Protein AF-A0A7J9K1U3-F1 (afdb_monomer)

Foldseek 3Di:
DDPDPDDLVVVLVVQLVVVVVVVDDSVVSNVVSVVVSVVVLVVLQVVQVVQCVVCVVVVHDRDDRPDDDPVCVVCVVVVVCPVVCVVPPVNVVVVVVVVVVVVVVVVVDDPPPDD

Organism: NCBI:txid34283

Sequence (115 aa):
ISAYDPPSARLFGLRVLELKELGVTEEEAVAVADMEYRKEKKEKKKAYARLKQIARLQGKKPPPNPYPSAIKERQAPERKFVRERFSSPEIWKIVEKIKEERRAERFNGTVSGGF

pLDDT: mean 83.9, std 14.55, range [36.84, 96.31]

Structure (mmCIF, N/CA/C/O backbone):
data_AF-A0A7J9K1U3-F1
#
_entry.id   AF-A0A7J9K1U3-F1
#
loop_
_atom_site.group_PDB
_atom_site.id
_atom_site.type_symbol
_atom_site.label_atom_id
_atom_site.label_alt_id
_atom_site.label_comp_id
_atom_site.label_asym_id
_atom_site.label_entity_id
_atom_site.label_seq_id
_atom_site.pdbx_PDB_ins_code
_atom_site.Cartn_x
_atom_site.Cartn_y
_atom_site.Cartn_z
_atom_site.occupancy
_atom_site.B_iso_or_equiv
_atom_site.auth_seq_id
_atom_site.auth_comp_id
_atom_site.auth_asym_id
_atom_site.auth_atom_id
_atom_site.pdbx_PDB_model_num
ATOM 1 N N . ILE A 1 1 ? -3.777 -22.466 -8.181 1.00 39.53 1 ILE A N 1
ATOM 2 C CA . ILE A 1 1 ? -3.639 -20.988 -8.191 1.00 39.53 1 ILE A CA 1
ATOM 3 C C . ILE A 1 1 ? -2.570 -20.649 -7.162 1.00 39.53 1 ILE A C 1
ATOM 5 O O . ILE A 1 1 ? -2.737 -21.025 -6.010 1.00 39.53 1 ILE A O 1
ATOM 9 N N . SER A 1 2 ? -1.429 -20.117 -7.612 1.00 40.28 2 SER A N 1
ATOM 10 C CA . SER A 1 2 ? -0.214 -19.930 -6.803 1.00 40.28 2 SER A CA 1
ATOM 11 C C . SER A 1 2 ? -0.489 -19.073 -5.562 1.00 40.28 2 SER A C 1
ATOM 13 O O . SER A 1 2 ? -1.081 -18.004 -5.670 1.00 40.28 2 SER A O 1
ATOM 15 N N . ALA A 1 3 ? -0.070 -19.554 -4.389 1.00 48.44 3 ALA A N 1
ATOM 16 C CA . ALA A 1 3 ? -0.308 -18.944 -3.077 1.00 48.44 3 ALA A CA 1
ATOM 17 C C . ALA A 1 3 ? 0.599 -17.733 -2.773 1.00 48.44 3 ALA A C 1
ATOM 19 O O . ALA A 1 3 ? 0.616 -17.240 -1.646 1.00 48.44 3 ALA A O 1
ATOM 20 N N . TYR A 1 4 ? 1.366 -17.265 -3.758 1.00 57.59 4 TYR A N 1
ATOM 21 C CA . TYR A 1 4 ? 2.330 -16.187 -3.599 1.00 57.59 4 TYR A CA 1
ATOM 22 C C . TYR A 1 4 ? 1.993 -15.047 -4.561 1.00 57.59 4 TYR A C 1
ATOM 24 O O . TYR A 1 4 ? 2.346 -15.105 -5.737 1.00 57.59 4 TYR A O 1
ATOM 32 N N . ASP A 1 5 ? 1.291 -14.027 -4.060 1.00 65.50 5 ASP A N 1
ATOM 33 C CA . ASP A 1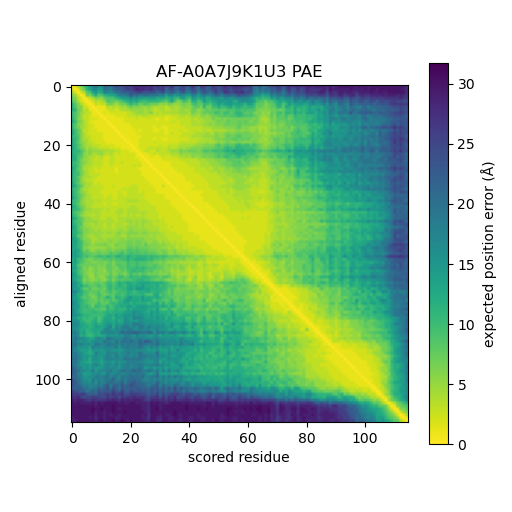 5 ? 1.150 -12.742 -4.750 1.00 65.50 5 ASP A CA 1
ATOM 34 C C . ASP A 1 5 ? 2.429 -11.933 -4.465 1.00 65.50 5 ASP A C 1
ATOM 36 O O . ASP A 1 5 ? 2.652 -11.528 -3.315 1.00 65.50 5 ASP A O 1
ATOM 40 N N . PRO A 1 6 ? 3.351 -11.797 -5.436 1.00 69.69 6 PRO A N 1
ATOM 41 C CA . PRO A 1 6 ? 4.635 -11.163 -5.190 1.00 69.69 6 PRO A CA 1
ATOM 42 C C . PRO A 1 6 ? 4.452 -9.702 -4.752 1.00 69.69 6 PRO A C 1
ATOM 44 O O . PRO A 1 6 ? 3.595 -8.994 -5.285 1.00 69.69 6 PRO A O 1
ATOM 47 N N . PRO A 1 7 ? 5.283 -9.201 -3.814 1.00 73.94 7 PRO A N 1
ATOM 48 C CA . PRO A 1 7 ? 5.238 -7.801 -3.414 1.00 73.94 7 PRO A CA 1
ATOM 49 C C . PRO A 1 7 ? 5.343 -6.897 -4.641 1.00 73.94 7 PRO A C 1
ATOM 51 O O . PRO A 1 7 ? 6.128 -7.172 -5.546 1.00 73.94 7 PRO A O 1
ATOM 54 N N . SER A 1 8 ? 4.614 -5.784 -4.662 1.00 77.38 8 SER A N 1
ATOM 55 C CA . SER A 1 8 ? 4.553 -4.916 -5.847 1.00 77.38 8 SER A CA 1
ATOM 56 C C . SER A 1 8 ? 5.919 -4.415 -6.325 1.00 77.38 8 SER A C 1
ATOM 58 O O . SER A 1 8 ? 6.119 -4.240 -7.520 1.00 77.38 8 SER A O 1
ATOM 60 N N . ALA A 1 9 ? 6.878 -4.243 -5.408 1.00 78.69 9 ALA A N 1
ATOM 61 C CA . ALA A 1 9 ? 8.258 -3.897 -5.744 1.00 78.69 9 ALA A CA 1
ATOM 62 C C . ALA A 1 9 ? 8.959 -4.978 -6.590 1.00 78.69 9 ALA A C 1
ATOM 64 O O . ALA A 1 9 ? 9.770 -4.653 -7.450 1.00 78.69 9 ALA A O 1
ATOM 65 N N . ARG A 1 10 ? 8.627 -6.260 -6.382 1.00 82.69 10 ARG A N 1
ATOM 66 C CA . ARG A 1 10 ? 9.168 -7.373 -7.170 1.00 82.69 10 ARG A CA 1
ATOM 67 C C . ARG A 1 10 ? 8.609 -7.375 -8.588 1.00 82.69 10 ARG A C 1
ATOM 69 O O . ARG A 1 10 ? 9.384 -7.526 -9.519 1.00 82.69 10 ARG A O 1
ATOM 76 N N . LEU A 1 11 ? 7.298 -7.183 -8.748 1.00 84.69 11 LEU A N 1
ATOM 77 C CA . LEU A 1 11 ? 6.673 -7.076 -10.074 1.00 84.69 11 LEU A CA 1
ATOM 78 C C . LEU A 1 11 ? 7.242 -5.897 -10.864 1.00 84.69 11 LEU A C 1
ATOM 80 O O . LEU A 1 11 ? 7.569 -6.045 -12.033 1.00 84.69 11 LEU A O 1
ATOM 84 N N . PHE A 1 12 ? 7.428 -4.757 -10.196 1.00 88.19 12 PHE A N 1
ATOM 85 C CA . PHE A 1 12 ? 8.080 -3.593 -10.786 1.00 88.19 12 PHE A CA 1
ATOM 86 C C . PHE A 1 12 ? 9.508 -3.910 -11.254 1.00 88.19 12 PHE A C 1
ATOM 88 O O . PHE A 1 12 ? 9.847 -3.643 -12.400 1.00 88.19 12 PHE A O 1
ATOM 95 N N . GLY A 1 13 ? 10.334 -4.518 -10.395 1.00 90.31 13 GLY A N 1
ATOM 96 C CA . GLY A 1 13 ? 11.709 -4.874 -10.751 1.00 90.31 13 GLY A CA 1
ATOM 97 C C . GLY A 1 13 ? 11.791 -5.875 -11.906 1.00 90.31 13 GLY A C 1
ATOM 98 O O . GLY A 1 13 ? 12.585 -5.677 -12.819 1.00 90.31 13 GLY A O 1
ATOM 99 N N . LEU A 1 14 ? 10.932 -6.902 -11.907 1.00 92.19 14 LEU A N 1
ATOM 100 C CA . LEU A 1 14 ? 10.825 -7.851 -13.020 1.00 92.19 14 LEU A CA 1
ATOM 101 C C . LEU A 1 14 ? 10.469 -7.133 -14.321 1.00 92.19 14 LEU A C 1
ATOM 103 O O . LEU A 1 14 ? 11.111 -7.365 -15.337 1.00 92.19 14 LEU A O 1
ATOM 107 N N . ARG A 1 15 ? 9.521 -6.195 -14.269 1.00 93.12 15 ARG A N 1
ATOM 108 C CA . ARG A 1 15 ? 9.109 -5.437 -15.447 1.00 93.12 15 ARG A CA 1
ATOM 109 C C . ARG A 1 15 ? 10.228 -4.568 -16.021 1.00 93.12 15 ARG A C 1
ATOM 111 O O . ARG A 1 15 ? 10.377 -4.486 -17.234 1.00 93.12 15 ARG A O 1
ATOM 118 N N . VAL A 1 16 ? 11.035 -3.944 -15.163 1.00 93.62 16 VAL A N 1
ATOM 119 C CA . VAL A 1 16 ? 12.217 -3.187 -15.603 1.00 93.62 16 VAL A CA 1
ATOM 120 C C . VAL A 1 16 ? 13.234 -4.109 -16.278 1.00 93.62 16 VAL A C 1
ATOM 122 O O . VAL A 1 16 ? 13.772 -3.748 -17.321 1.00 93.62 16 VAL A O 1
ATOM 125 N N . LEU A 1 17 ? 13.481 -5.299 -15.720 1.00 95.25 17 LEU A N 1
ATOM 126 C CA . LEU A 1 17 ? 14.398 -6.276 -16.314 1.00 95.25 17 LEU A CA 1
ATOM 127 C C . LEU A 1 17 ? 13.904 -6.764 -17.680 1.00 95.25 17 LEU A C 1
ATOM 129 O O . LEU A 1 17 ? 14.678 -6.729 -18.628 1.00 95.25 17 LEU A O 1
ATOM 133 N N . GLU A 1 18 ? 12.620 -7.108 -17.804 1.00 94.69 18 GLU A N 1
ATOM 134 C CA . GLU A 1 18 ? 12.002 -7.486 -19.083 1.00 94.69 18 GLU A CA 1
ATOM 135 C C . GLU A 1 18 ? 12.191 -6.398 -20.152 1.00 94.69 18 GLU A C 1
ATOM 137 O O . GLU A 1 18 ? 12.546 -6.684 -21.290 1.00 94.69 18 GLU A O 1
ATOM 142 N N . LEU A 1 19 ? 11.976 -5.126 -19.799 1.00 94.19 19 LEU A N 1
ATOM 143 C CA . LEU A 1 19 ? 12.147 -4.011 -20.735 1.00 94.19 19 LEU A CA 1
ATOM 144 C C . LEU A 1 19 ? 13.619 -3.810 -21.124 1.00 94.19 19 LEU A C 1
ATOM 146 O O . LEU A 1 19 ? 13.914 -3.549 -22.290 1.00 94.19 19 LEU A O 1
ATOM 150 N N . LYS A 1 20 ? 14.549 -3.985 -20.179 1.00 95.50 20 LYS A N 1
ATOM 151 C CA . LYS A 1 20 ? 15.991 -3.941 -20.462 1.00 95.50 20 LYS A CA 1
ATOM 152 C C . LYS A 1 20 ? 16.438 -5.101 -21.358 1.00 95.50 20 LYS A C 1
ATOM 154 O O . LYS A 1 20 ? 17.270 -4.888 -22.234 1.00 95.50 20 LYS A O 1
ATOM 159 N N . GLU A 1 21 ? 15.873 -6.297 -21.194 1.00 95.38 21 GLU A N 1
ATOM 160 C CA . GLU A 1 21 ? 16.118 -7.447 -22.083 1.00 95.38 21 GLU A CA 1
ATOM 161 C C . GLU A 1 21 ? 15.644 -7.182 -23.520 1.00 95.38 21 GLU A C 1
ATOM 163 O O . GLU A 1 21 ? 16.259 -7.657 -24.473 1.00 95.38 21 GLU A O 1
ATOM 168 N N . LEU A 1 22 ? 14.605 -6.359 -23.690 1.00 94.81 22 LEU A N 1
ATOM 169 C CA . LEU A 1 22 ? 14.130 -5.886 -24.995 1.00 94.81 22 LEU A CA 1
ATOM 170 C C . LEU A 1 22 ? 14.974 -4.736 -25.578 1.00 94.81 22 LEU A C 1
ATOM 172 O O . LEU A 1 22 ? 14.647 -4.220 -26.646 1.00 94.81 22 LEU A O 1
ATOM 176 N N . GLY A 1 23 ? 16.054 -4.332 -24.902 1.00 93.12 23 GLY A N 1
ATOM 177 C CA . GLY A 1 23 ? 16.972 -3.288 -25.361 1.00 93.12 23 GLY A CA 1
ATOM 178 C C . GLY A 1 23 ? 16.547 -1.857 -25.021 1.00 93.12 23 GLY A C 1
ATOM 179 O O . GLY A 1 23 ? 17.139 -0.915 -25.544 1.00 93.12 23 GLY A O 1
ATOM 180 N N . VAL A 1 24 ? 15.543 -1.671 -24.156 1.00 95.31 24 VAL A N 1
ATOM 181 C CA . VAL A 1 24 ? 15.135 -0.344 -23.668 1.00 95.31 24 VAL A CA 1
ATOM 182 C C . VAL A 1 24 ? 16.187 0.190 -22.695 1.00 95.31 24 VAL A C 1
ATOM 184 O O . VAL A 1 24 ? 16.767 -0.563 -21.907 1.00 95.31 24 VAL A O 1
ATOM 187 N N . THR A 1 25 ? 16.431 1.501 -22.729 1.00 96.25 25 THR A N 1
ATOM 188 C CA . THR A 1 25 ? 17.332 2.138 -21.764 1.00 96.25 25 THR A CA 1
ATOM 189 C C . THR A 1 25 ? 16.7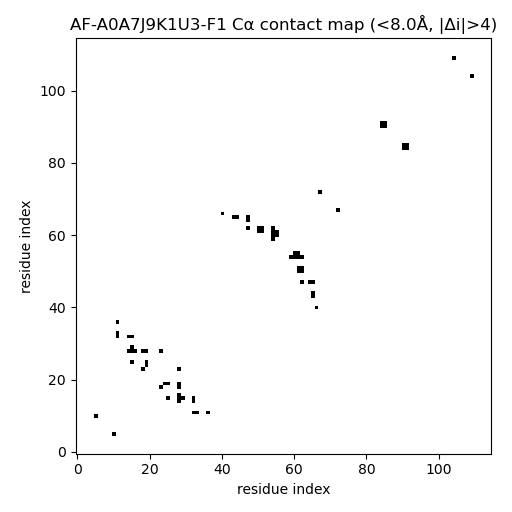84 1.998 -20.343 1.00 96.25 25 THR A C 1
ATOM 191 O O . THR A 1 25 ? 15.579 1.893 -20.123 1.00 96.25 25 THR A O 1
ATOM 194 N N . GLU A 1 26 ? 17.659 1.977 -19.339 1.00 93.12 26 GLU A N 1
ATOM 195 C CA . GLU A 1 26 ? 17.222 1.769 -17.955 1.00 93.12 26 GLU A CA 1
ATOM 196 C C . GLU A 1 26 ? 16.263 2.860 -17.466 1.00 93.12 26 GLU A C 1
ATOM 198 O O . GLU A 1 26 ? 15.270 2.553 -16.810 1.00 93.12 26 GLU A O 1
ATOM 203 N N . GLU A 1 27 ? 16.517 4.116 -17.831 1.00 94.50 27 GLU A N 1
ATOM 204 C CA . GLU A 1 27 ? 15.670 5.251 -17.460 1.00 94.50 27 GLU A CA 1
ATOM 205 C C . GLU A 1 27 ? 14.256 5.116 -18.038 1.00 94.50 27 GLU A C 1
ATOM 207 O O . GLU A 1 27 ? 13.265 5.257 -17.315 1.00 94.50 27 GLU A O 1
ATOM 212 N N . GLU A 1 28 ? 14.148 4.770 -19.322 1.00 94.19 28 GLU A N 1
ATOM 213 C CA . GLU A 1 28 ? 12.864 4.539 -19.984 1.00 94.19 28 GLU A CA 1
ATOM 214 C C . GLU A 1 28 ? 12.158 3.302 -19.421 1.00 94.19 28 GLU A C 1
ATOM 216 O O . GLU A 1 28 ? 10.954 3.345 -19.161 1.00 94.19 28 GLU A O 1
ATOM 221 N N . ALA A 1 29 ? 12.894 2.219 -19.160 1.00 95.00 29 ALA A N 1
ATOM 222 C CA . ALA A 1 29 ? 12.351 0.998 -18.574 1.00 95.00 29 ALA A CA 1
ATOM 223 C C . ALA A 1 29 ? 11.741 1.260 -17.186 1.00 95.00 29 ALA A C 1
ATOM 225 O O . ALA A 1 29 ? 10.619 0.833 -16.901 1.00 95.00 29 ALA A O 1
ATOM 226 N N . VAL A 1 30 ? 12.444 2.017 -16.339 1.00 95.31 30 VAL A N 1
ATOM 227 C CA . VAL A 1 30 ? 11.969 2.443 -15.014 1.00 95.31 30 VAL A CA 1
ATOM 228 C C . VAL A 1 30 ? 10.727 3.328 -15.133 1.00 95.31 30 VAL A C 1
ATOM 230 O O . VAL A 1 30 ? 9.752 3.119 -14.404 1.00 95.31 30 VAL A O 1
ATOM 233 N N . ALA A 1 31 ? 10.723 4.288 -16.061 1.00 95.44 31 ALA A N 1
ATOM 234 C CA . ALA A 1 31 ? 9.592 5.190 -16.269 1.00 95.44 31 ALA A CA 1
ATOM 235 C C . ALA A 1 31 ? 8.329 4.454 -16.752 1.00 95.44 31 ALA A C 1
ATOM 237 O O . ALA A 1 31 ? 7.234 4.688 -16.229 1.00 95.44 31 ALA A O 1
ATOM 238 N N . VAL A 1 32 ? 8.472 3.535 -17.713 1.00 94.06 32 VAL A N 1
ATOM 239 C CA . VAL A 1 32 ? 7.365 2.714 -18.228 1.00 94.06 32 VAL A CA 1
ATOM 240 C C . VAL A 1 32 ? 6.817 1.806 -17.129 1.00 94.06 32 VAL A C 1
ATOM 242 O O . VAL A 1 32 ? 5.606 1.801 -16.897 1.00 94.06 32 VAL A O 1
ATOM 245 N N . ALA A 1 33 ? 7.689 1.111 -16.394 1.00 93.31 33 ALA A N 1
ATOM 246 C CA . ALA A 1 33 ? 7.276 0.243 -15.294 1.00 93.31 33 ALA A CA 1
ATOM 247 C C . ALA A 1 33 ? 6.540 1.016 -14.179 1.00 93.31 33 ALA A C 1
ATOM 249 O O . ALA A 1 33 ? 5.570 0.512 -13.605 1.00 93.31 33 ALA A O 1
ATOM 250 N N . ASP A 1 34 ? 6.942 2.257 -13.875 1.00 93.00 34 ASP A N 1
ATOM 251 C CA . ASP A 1 34 ? 6.277 3.078 -12.849 1.00 93.00 34 ASP A CA 1
ATOM 252 C C . ASP A 1 34 ? 4.902 3.553 -13.332 1.00 93.00 34 ASP A C 1
ATOM 254 O O . ASP A 1 34 ? 3.919 3.516 -12.583 1.00 93.00 34 ASP A O 1
ATOM 258 N N . MET A 1 35 ? 4.797 3.942 -14.604 1.00 94.12 35 MET A N 1
ATOM 259 C CA . MET A 1 35 ? 3.524 4.294 -15.232 1.00 94.12 35 MET A CA 1
ATOM 260 C C . MET A 1 35 ? 2.538 3.116 -15.201 1.00 94.12 35 MET A C 1
ATOM 262 O O . MET A 1 35 ? 1.397 3.285 -14.750 1.00 94.12 35 MET A O 1
ATOM 266 N N . GLU A 1 36 ? 2.983 1.920 -15.599 1.00 91.12 36 GLU A N 1
ATOM 267 C CA . GLU A 1 36 ? 2.188 0.688 -15.568 1.00 91.12 36 GLU A CA 1
ATOM 268 C C . GLU A 1 36 ? 1.735 0.354 -14.138 1.00 91.12 36 GLU A C 1
ATOM 270 O O . GLU A 1 36 ? 0.537 0.178 -13.886 1.00 91.12 36 GLU A O 1
ATOM 275 N N . TYR A 1 37 ? 2.656 0.383 -13.169 1.00 89.38 37 TYR A N 1
ATOM 276 C CA . TYR A 1 37 ? 2.347 0.133 -11.761 1.00 89.38 37 TYR A CA 1
ATOM 277 C C . TYR A 1 37 ? 1.317 1.125 -11.202 1.00 89.38 37 TYR A C 1
ATOM 279 O O . TYR A 1 37 ? 0.360 0.741 -10.518 1.00 89.38 37 TYR A O 1
ATOM 287 N N . ARG A 1 38 ? 1.467 2.423 -11.491 1.00 89.38 38 ARG A N 1
ATOM 288 C CA . ARG A 1 38 ? 0.517 3.457 -11.047 1.00 89.38 38 ARG A CA 1
ATOM 289 C C . ARG A 1 38 ? -0.869 3.240 -11.643 1.00 89.38 38 ARG A C 1
ATOM 291 O O . ARG A 1 38 ? -1.864 3.423 -10.928 1.00 89.38 38 ARG A O 1
ATOM 298 N N . LYS A 1 39 ? -0.945 2.852 -12.919 1.00 90.56 39 LYS A N 1
ATOM 299 C CA . LYS A 1 39 ? -2.203 2.547 -13.609 1.00 90.56 39 LYS A CA 1
ATOM 300 C C . LYS A 1 39 ? -2.899 1.350 -12.965 1.00 90.56 39 LYS A C 1
ATOM 302 O O . LYS A 1 39 ? -4.038 1.492 -12.511 1.00 90.56 39 LYS A O 1
ATOM 307 N N . GLU A 1 40 ? -2.195 0.234 -12.809 1.00 87.69 40 GLU A N 1
ATOM 308 C CA . GLU A 1 40 ? -2.725 -0.978 -12.177 1.00 87.69 40 GLU A CA 1
ATOM 309 C C . GLU A 1 40 ? -3.196 -0.697 -10.739 1.00 87.69 40 GLU A C 1
ATOM 311 O O . GLU A 1 40 ? -4.317 -1.035 -10.345 1.00 87.69 40 GLU A O 1
ATOM 316 N N . LYS A 1 41 ? -2.387 0.025 -9.954 1.00 87.25 41 LYS A N 1
ATOM 317 C CA . LYS A 1 41 ? -2.732 0.435 -8.587 1.00 87.25 41 LYS A CA 1
ATOM 318 C C . LYS A 1 41 ? -4.001 1.285 -8.540 1.00 87.25 41 LYS A C 1
ATOM 320 O O . LYS A 1 41 ? -4.810 1.138 -7.617 1.00 87.25 41 LYS A O 1
ATOM 325 N N . LYS A 1 42 ? -4.195 2.192 -9.503 1.00 89.50 42 LYS A N 1
ATOM 326 C CA . LYS A 1 42 ? -5.401 3.031 -9.608 1.00 89.50 42 LYS A CA 1
ATOM 327 C C . LYS A 1 42 ? -6.634 2.181 -9.913 1.00 89.50 42 LYS A C 1
ATOM 329 O O . LYS A 1 42 ? -7.673 2.378 -9.282 1.00 89.50 42 LYS A O 1
ATOM 334 N N . GLU A 1 43 ? -6.523 1.233 -10.834 1.00 90.12 43 GLU A N 1
ATOM 335 C CA . GLU A 1 43 ? -7.614 0.337 -11.231 1.00 90.12 43 GLU A CA 1
ATOM 336 C C . GLU A 1 43 ? -8.000 -0.627 -10.105 1.00 90.12 43 GLU A C 1
ATOM 338 O O . GLU A 1 43 ? -9.170 -0.682 -9.718 1.00 90.12 43 GLU A O 1
ATOM 343 N N . LYS A 1 44 ? -7.024 -1.275 -9.461 1.00 88.19 44 LYS A N 1
ATOM 344 C CA . LYS A 1 44 ? -7.257 -2.132 -8.288 1.00 88.19 44 LYS A CA 1
ATOM 345 C C . LYS A 1 44 ? -7.898 -1.374 -7.124 1.00 88.19 44 LYS A C 1
ATOM 347 O O . LYS A 1 44 ? -8.785 -1.907 -6.460 1.00 88.19 44 LYS A O 1
ATOM 352 N N . LYS A 1 45 ? -7.525 -0.109 -6.888 1.00 88.81 45 LYS A N 1
ATOM 353 C CA . LYS A 1 45 ? -8.199 0.744 -5.889 1.00 88.81 45 LYS A CA 1
ATOM 354 C C . LYS A 1 45 ? -9.670 0.994 -6.231 1.00 88.81 45 LYS A C 1
ATOM 356 O O . LYS A 1 45 ? -10.508 0.937 -5.331 1.00 88.81 45 LYS A O 1
ATOM 361 N N . LYS A 1 46 ? -9.995 1.255 -7.503 1.00 92.75 46 LYS A N 1
ATOM 362 C CA . LYS A 1 46 ? -11.386 1.419 -7.963 1.00 92.75 46 LYS A CA 1
ATOM 363 C C . LYS A 1 46 ? -12.181 0.123 -7.787 1.00 92.75 46 LYS A C 1
ATOM 365 O O . LYS A 1 46 ? -13.272 0.156 -7.219 1.00 92.75 46 LYS A O 1
ATOM 370 N N . ALA A 1 47 ? -11.609 -1.010 -8.192 1.00 93.00 47 ALA A N 1
ATOM 371 C CA . ALA A 1 47 ? -12.216 -2.327 -8.017 1.00 93.00 47 ALA A CA 1
ATOM 372 C C . ALA A 1 47 ? -12.476 -2.631 -6.533 1.00 93.00 47 ALA A C 1
ATOM 374 O O . ALA A 1 47 ? -13.594 -2.973 -6.152 1.00 93.00 47 ALA A O 1
ATOM 375 N N . TYR A 1 48 ? -11.485 -2.400 -5.667 1.00 92.50 48 TYR A N 1
ATOM 376 C CA . TYR A 1 48 ? -11.628 -2.557 -4.220 1.00 92.50 48 TYR A CA 1
ATOM 377 C C . TYR A 1 48 ? -12.731 -1.666 -3.635 1.00 92.50 48 TYR A C 1
ATOM 379 O O . TYR A 1 48 ? -13.533 -2.132 -2.825 1.00 92.50 48 TYR A O 1
ATOM 387 N N . ALA A 1 49 ? -12.817 -0.398 -4.051 1.00 93.25 49 ALA A N 1
ATOM 388 C CA . ALA A 1 49 ? -13.878 0.503 -3.607 1.00 93.25 49 ALA A CA 1
ATOM 389 C C . ALA A 1 49 ? -15.271 -0.029 -3.986 1.00 93.25 49 ALA A C 1
ATOM 391 O O . ALA A 1 49 ? -16.179 -0.018 -3.150 1.00 93.25 49 ALA A O 1
ATOM 392 N N . ARG A 1 50 ? -15.420 -0.56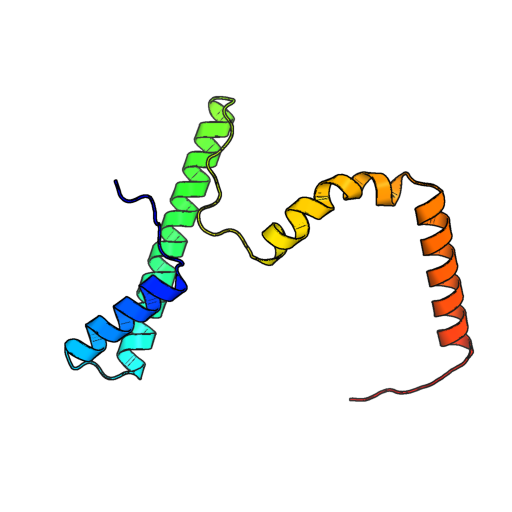3 -5.205 1.00 95.56 50 ARG A N 1
ATOM 393 C CA . ARG A 1 50 ? -16.670 -1.173 -5.670 1.00 95.56 50 ARG A CA 1
ATOM 394 C C . ARG A 1 50 ? -17.016 -2.441 -4.891 1.00 95.56 50 ARG A C 1
ATOM 396 O O . ARG A 1 50 ? -18.137 -2.566 -4.406 1.00 95.56 50 ARG A O 1
ATOM 403 N N . LEU A 1 51 ? -16.053 -3.341 -4.700 1.00 93.75 51 LEU A N 1
ATOM 404 C CA . LEU A 1 51 ? -16.236 -4.565 -3.915 1.00 93.75 51 LEU A CA 1
ATOM 405 C C . LEU A 1 51 ? -16.603 -4.259 -2.461 1.00 93.75 51 LEU A C 1
ATOM 407 O O . LEU A 1 51 ? -17.485 -4.895 -1.891 1.00 93.75 51 LEU A O 1
ATOM 411 N N . LYS A 1 52 ? -15.979 -3.240 -1.867 1.00 94.19 52 LYS A N 1
ATOM 412 C CA . LYS A 1 52 ? -16.306 -2.766 -0.520 1.00 94.19 52 LYS A CA 1
ATOM 413 C C . LYS A 1 52 ? -17.737 -2.233 -0.433 1.00 94.19 52 LYS A C 1
ATOM 415 O O . LYS A 1 52 ? -18.399 -2.466 0.576 1.00 94.19 52 LYS A O 1
ATOM 420 N N . GLN A 1 53 ? -18.211 -1.519 -1.455 1.00 95.75 53 GLN A N 1
ATOM 421 C CA . GLN A 1 53 ? -19.596 -1.047 -1.520 1.00 95.75 53 GLN A CA 1
ATOM 422 C C . GLN A 1 53 ? -20.574 -2.226 -1.586 1.00 95.75 53 GLN A C 1
ATOM 424 O O . GLN A 1 53 ? -21.516 -2.271 -0.803 1.00 95.75 53 GLN A O 1
ATOM 429 N N . ILE A 1 54 ? -20.309 -3.204 -2.456 1.00 95.56 54 ILE A N 1
ATOM 430 C CA . ILE A 1 54 ? -21.130 -4.415 -2.592 1.00 95.56 54 ILE A CA 1
ATOM 431 C C . ILE A 1 54 ? -21.158 -5.204 -1.278 1.00 95.56 54 ILE A C 1
ATOM 433 O O . ILE A 1 54 ? -22.232 -5.554 -0.802 1.00 95.56 54 ILE A O 1
ATOM 437 N N . ALA A 1 55 ? -20.001 -5.425 -0.645 1.00 95.50 55 ALA A N 1
ATOM 438 C CA . ALA A 1 55 ? -19.915 -6.151 0.620 1.00 95.50 55 ALA A CA 1
ATOM 439 C C . ALA A 1 55 ? -20.741 -5.481 1.729 1.00 95.50 55 ALA A C 1
ATOM 441 O O . ALA A 1 55 ? -21.458 -6.165 2.452 1.00 95.50 55 ALA A O 1
ATOM 442 N N . ARG A 1 56 ? -20.707 -4.142 1.811 1.00 94.62 56 ARG A N 1
ATOM 443 C CA . ARG A 1 56 ? -21.542 -3.374 2.748 1.00 94.62 56 ARG A CA 1
ATOM 444 C C . ARG A 1 56 ? -23.034 -3.572 2.492 1.00 94.62 56 ARG A C 1
ATOM 446 O O . ARG A 1 56 ? -23.761 -3.815 3.445 1.00 94.62 56 ARG A O 1
ATOM 453 N N . LEU A 1 57 ? -23.472 -3.493 1.232 1.00 96.00 57 LEU A N 1
ATOM 454 C CA . LEU A 1 57 ? -24.876 -3.713 0.860 1.00 96.00 57 LEU A CA 1
ATOM 455 C C . LEU A 1 57 ? -25.340 -5.140 1.178 1.00 96.00 57 LEU A C 1
ATOM 457 O O . LEU A 1 57 ? -26.480 -5.343 1.570 1.00 96.00 57 LEU A O 1
ATOM 461 N N . GLN A 1 58 ? -24.446 -6.121 1.055 1.00 96.31 58 GLN A N 1
ATOM 462 C CA . GLN A 1 58 ? -24.720 -7.522 1.380 1.00 96.31 58 GLN A CA 1
ATOM 463 C C . GLN A 1 58 ? -24.588 -7.852 2.879 1.00 96.31 58 GLN A C 1
ATOM 465 O O . GLN A 1 58 ? -24.768 -9.008 3.253 1.00 96.31 58 GLN A O 1
ATOM 470 N N . GLY A 1 59 ? -24.198 -6.895 3.730 1.00 94.56 59 GLY A N 1
ATOM 471 C CA . GLY A 1 59 ? -23.909 -7.149 5.147 1.00 94.56 59 GLY A CA 1
ATOM 472 C C . GLY A 1 59 ? -22.677 -8.033 5.397 1.00 94.56 59 GLY A C 1
ATOM 473 O O . GLY A 1 59 ? -22.482 -8.529 6.504 1.00 94.56 59 GLY A O 1
ATOM 474 N N . LYS A 1 60 ? -21.827 -8.245 4.386 1.00 94.94 60 LYS A N 1
ATOM 475 C CA . LYS A 1 60 ? -20.620 -9.078 4.472 1.00 94.94 60 LYS A CA 1
ATOM 476 C C . LYS A 1 60 ? -19.388 -8.238 4.799 1.00 94.94 60 LYS A C 1
ATOM 478 O O . LYS A 1 60 ? -19.306 -7.043 4.505 1.00 94.94 60 LYS A O 1
ATOM 483 N N . LYS A 1 61 ? -18.368 -8.886 5.368 1.00 90.88 61 LYS A N 1
ATOM 484 C CA . LYS A 1 61 ? -17.061 -8.256 5.582 1.00 90.88 61 LYS A CA 1
ATOM 485 C C . LYS A 1 61 ? -16.431 -7.910 4.222 1.00 90.88 61 LYS A C 1
ATOM 487 O O . LYS A 1 61 ? -16.392 -8.774 3.346 1.00 90.88 61 LYS A O 1
ATOM 492 N N . PRO A 1 62 ? -15.934 -6.675 4.022 1.00 90.00 62 PRO A N 1
ATOM 493 C CA . PRO A 1 62 ? -15.268 -6.314 2.779 1.00 90.00 62 PRO A CA 1
ATOM 494 C C . PRO A 1 62 ? -13.973 -7.117 2.596 1.00 90.00 62 PRO A C 1
ATOM 496 O O . PRO A 1 62 ? -13.357 -7.511 3.594 1.00 90.00 62 PRO A O 1
ATOM 499 N N . PRO A 1 63 ? -13.537 -7.329 1.341 1.00 88.38 63 PRO A N 1
ATOM 500 C CA . PRO A 1 63 ? -12.275 -8.004 1.068 1.00 88.38 63 PRO A CA 1
ATOM 501 C C . PRO A 1 63 ? -11.087 -7.246 1.691 1.00 88.38 63 PRO A C 1
ATOM 503 O O . PRO A 1 63 ? -11.218 -6.068 2.040 1.00 88.38 63 PRO A O 1
ATOM 506 N N . PRO A 1 64 ? -9.919 -7.890 1.847 1.00 86.12 64 PRO A N 1
ATOM 507 C CA . PRO A 1 64 ? -8.694 -7.210 2.253 1.00 86.12 64 PRO A CA 1
ATOM 508 C C . PRO A 1 64 ? -8.315 -6.086 1.277 1.00 86.12 64 PRO A C 1
ATOM 510 O O . PRO A 1 64 ? -8.592 -6.158 0.080 1.00 86.12 64 PRO A O 1
ATOM 513 N N . ASN A 1 65 ? -7.685 -5.026 1.790 1.00 83.56 65 ASN A N 1
ATOM 514 C CA . ASN A 1 65 ? -7.194 -3.936 0.948 1.00 83.56 65 ASN A CA 1
ATOM 515 C C . ASN A 1 65 ? -6.007 -4.436 0.100 1.00 83.56 65 ASN A C 1
ATOM 517 O O . ASN A 1 65 ? -5.024 -4.859 0.704 1.00 83.56 65 ASN A O 1
ATOM 521 N N . PRO A 1 66 ? -6.045 -4.327 -1.243 1.00 80.25 66 PRO A N 1
ATOM 522 C CA . PRO A 1 66 ? -4.984 -4.835 -2.120 1.00 80.25 66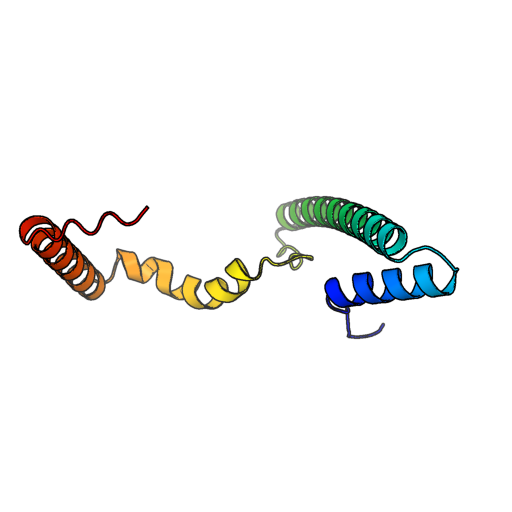 PRO A CA 1
ATOM 523 C C . PRO A 1 66 ? -3.637 -4.116 -1.961 1.00 80.25 66 PRO A C 1
ATOM 525 O O . PRO A 1 66 ? -2.606 -4.669 -2.313 1.00 80.25 66 PRO A O 1
ATOM 528 N N . TYR A 1 67 ? -3.627 -2.888 -1.429 1.00 76.25 67 TYR A N 1
ATOM 529 C CA . TYR A 1 67 ? -2.397 -2.150 -1.126 1.00 76.25 67 TYR A CA 1
ATOM 530 C C . TYR A 1 67 ? -2.480 -1.588 0.295 1.00 76.25 67 TYR A C 1
ATOM 532 O O . TYR A 1 67 ? -2.881 -0.424 0.481 1.00 76.25 67 TYR A O 1
ATOM 540 N N . PRO A 1 68 ? -2.194 -2.403 1.325 1.00 77.31 68 PRO A N 1
ATOM 541 C CA . PRO A 1 68 ? -2.137 -1.919 2.693 1.00 77.31 68 PRO A CA 1
ATOM 542 C C . PRO A 1 68 ? -0.991 -0.911 2.829 1.00 77.31 68 PRO A C 1
ATOM 544 O O . PRO A 1 68 ? 0.074 -1.043 2.234 1.00 77.31 68 PRO A O 1
ATOM 547 N N . SER A 1 69 ? -1.224 0.166 3.576 1.00 78.62 69 SER A N 1
ATOM 548 C CA . SER A 1 69 ? -0.143 1.096 3.899 1.00 78.62 69 SER A CA 1
ATOM 549 C C . SER A 1 69 ? 0.669 0.512 5.048 1.00 78.62 69 SER A C 1
ATOM 551 O O . SER A 1 69 ? 0.071 0.226 6.088 1.00 78.62 69 SER A O 1
ATOM 553 N N . ALA A 1 70 ? 1.993 0.455 4.911 1.00 80.81 70 ALA A N 1
ATOM 554 C CA . ALA A 1 70 ? 2.904 -0.047 5.944 1.00 80.81 70 ALA A CA 1
ATOM 555 C C . ALA A 1 70 ? 2.661 0.591 7.328 1.00 80.81 70 ALA A C 1
ATOM 557 O O . ALA A 1 70 ? 2.674 -0.086 8.352 1.00 80.81 70 ALA A O 1
ATOM 558 N N . ILE A 1 71 ? 2.333 1.889 7.365 1.00 81.06 71 ILE A N 1
ATOM 559 C CA . ILE A 1 71 ? 1.971 2.601 8.603 1.00 81.06 71 ILE A CA 1
ATOM 560 C C . ILE A 1 71 ? 0.747 1.964 9.279 1.00 81.06 71 ILE A C 1
ATOM 562 O O . ILE A 1 71 ? 0.747 1.740 10.485 1.00 81.06 71 ILE A O 1
ATOM 566 N N . LYS A 1 72 ? -0.300 1.639 8.511 1.00 80.38 72 LYS A N 1
ATOM 567 C CA . LYS A 1 72 ? -1.523 1.021 9.052 1.00 80.38 72 LYS A CA 1
ATOM 568 C C . LYS A 1 72 ? -1.309 -0.424 9.474 1.00 80.38 72 LYS A C 1
ATOM 570 O O . LYS A 1 72 ? -1.995 -0.855 10.391 1.00 80.38 72 LYS A O 1
ATOM 575 N N . GLU A 1 73 ? -0.402 -1.154 8.829 1.00 82.69 73 GLU A N 1
ATOM 576 C CA . GLU A 1 73 ? -0.023 -2.500 9.272 1.00 82.69 73 GLU A CA 1
ATOM 577 C C . GLU A 1 73 ? 0.674 -2.442 10.625 1.00 82.69 73 GLU A C 1
ATOM 579 O O . GLU A 1 73 ? 0.270 -3.145 11.546 1.00 82.69 73 GLU A O 1
ATOM 584 N N . ARG A 1 74 ? 1.627 -1.516 10.790 1.00 81.69 74 ARG A N 1
ATOM 585 C CA . ARG A 1 74 ? 2.301 -1.288 12.074 1.00 81.69 74 ARG A CA 1
ATOM 586 C C . ARG A 1 74 ? 1.334 -0.836 13.172 1.00 81.69 74 ARG A C 1
ATOM 588 O O . ARG A 1 74 ? 1.430 -1.296 14.300 1.00 81.69 74 ARG A O 1
ATOM 595 N N . GLN A 1 75 ? 0.370 0.023 12.838 1.00 83.00 75 GLN A N 1
ATOM 596 C CA . GLN A 1 75 ? -0.646 0.509 13.782 1.00 83.00 75 GLN A CA 1
ATOM 597 C C . GLN A 1 75 ? -1.772 -0.499 14.064 1.00 83.00 75 GLN A C 1
ATOM 599 O O . GLN A 1 75 ? -2.521 -0.324 15.025 1.00 83.00 75 GLN A O 1
ATOM 604 N N . ALA A 1 76 ? -1.958 -1.532 13.238 1.00 85.25 76 ALA A N 1
ATOM 605 C CA . ALA A 1 76 ? -3.018 -2.524 13.419 1.00 85.25 76 ALA A CA 1
ATOM 606 C C . ALA A 1 76 ? -3.001 -3.209 14.802 1.00 85.25 76 ALA A C 1
ATOM 608 O O . ALA A 1 76 ? -4.073 -3.273 15.411 1.00 85.25 76 ALA A O 1
ATOM 609 N N . PRO A 1 77 ? -1.852 -3.674 15.339 1.00 86.06 77 PRO A N 1
ATOM 610 C CA . PRO A 1 77 ? -1.787 -4.194 16.705 1.00 86.06 77 PRO A CA 1
ATOM 611 C C . PRO A 1 77 ? -2.112 -3.125 17.757 1.00 86.06 77 PRO A C 1
ATOM 613 O O . PRO A 1 77 ? -2.839 -3.408 18.708 1.00 86.06 77 PRO A O 1
ATOM 616 N N . GLU A 1 78 ? -1.662 -1.883 17.556 1.00 84.19 78 GLU A N 1
ATOM 617 C CA . GLU A 1 78 ? -1.882 -0.783 18.503 1.00 84.19 78 GLU A CA 1
ATOM 618 C C . GLU A 1 78 ? -3.343 -0.341 18.614 1.00 84.19 78 GLU A C 1
ATOM 620 O O . GLU A 1 78 ? -3.752 0.198 19.643 1.00 84.19 78 GLU A O 1
ATOM 625 N N . ARG A 1 79 ? -4.158 -0.574 17.575 1.00 82.50 79 ARG A N 1
ATOM 626 C CA . ARG A 1 79 ? -5.575 -0.172 17.556 1.00 82.50 79 ARG A CA 1
ATOM 627 C C . ARG A 1 79 ? -6.377 -0.703 18.739 1.00 82.50 79 ARG A C 1
ATOM 629 O O . ARG A 1 79 ? -7.331 -0.046 19.147 1.00 82.50 79 ARG A O 1
ATOM 636 N N . LYS A 1 80 ? -5.988 -1.853 19.293 1.00 84.56 80 LYS A N 1
ATOM 637 C CA . LYS A 1 80 ? -6.634 -2.458 20.467 1.00 84.56 80 LYS A CA 1
ATOM 638 C C . LYS A 1 80 ? -6.536 -1.565 21.707 1.00 84.56 80 LYS A C 1
ATOM 640 O O . LYS A 1 80 ? -7.480 -1.503 22.482 1.00 84.56 80 LYS A O 1
ATOM 645 N N . PHE A 1 81 ? -5.448 -0.811 21.827 1.00 85.50 81 PHE A N 1
ATOM 646 C CA . PHE A 1 81 ? -5.161 0.047 22.976 1.00 85.50 81 PHE A CA 1
ATOM 647 C C . PHE A 1 81 ? -5.626 1.494 22.772 1.00 85.50 81 PHE A C 1
ATOM 649 O O . PHE A 1 81 ? -5.505 2.317 23.672 1.00 85.50 81 PHE A O 1
ATOM 656 N N . VAL A 1 82 ? -6.173 1.847 21.600 1.00 84.81 82 VAL A N 1
ATOM 657 C CA . VAL A 1 82 ? -6.570 3.236 21.298 1.00 84.81 82 VAL A CA 1
ATOM 658 C C . VAL A 1 82 ? -7.628 3.744 22.270 1.00 84.81 82 VAL A C 1
ATOM 660 O O . VAL A 1 82 ? -7.558 4.898 22.672 1.00 84.81 82 VAL A O 1
ATOM 663 N N . ARG A 1 83 ? -8.593 2.905 22.663 1.00 83.69 83 ARG A N 1
ATOM 664 C 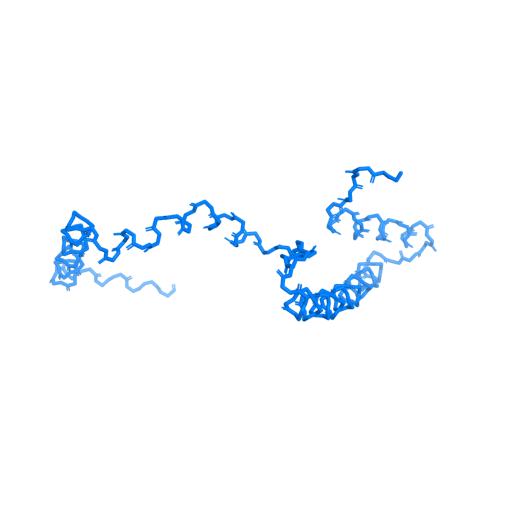CA . ARG A 1 83 ? -9.654 3.317 23.593 1.00 83.69 83 ARG A CA 1
ATOM 665 C C . ARG A 1 83 ? -9.119 3.510 25.012 1.00 83.69 83 ARG A C 1
ATOM 667 O O . ARG A 1 83 ? -9.461 4.494 25.658 1.00 83.69 83 ARG A O 1
ATOM 674 N N . GLU A 1 84 ? -8.223 2.626 25.433 1.00 86.31 84 GLU A N 1
ATOM 675 C CA . GLU A 1 84 ? -7.578 2.659 26.745 1.00 86.31 84 GLU A CA 1
ATOM 676 C C . GLU A 1 84 ? -6.749 3.931 26.960 1.00 86.31 84 GLU A C 1
ATOM 678 O O . GLU A 1 84 ? -6.789 4.495 28.050 1.00 86.31 84 GLU A O 1
ATOM 683 N N . ARG A 1 85 ? -6.113 4.463 25.901 1.00 81.56 85 ARG A N 1
ATOM 684 C CA . ARG A 1 85 ? -5.383 5.750 25.935 1.00 81.56 85 ARG A CA 1
ATOM 685 C C . ARG A 1 85 ? -6.208 6.917 26.477 1.00 81.56 85 ARG A C 1
ATOM 687 O O . ARG A 1 85 ? -5.635 7.843 27.035 1.00 81.56 85 ARG A O 1
ATOM 694 N N . PHE A 1 86 ? -7.525 6.889 26.283 1.00 82.00 86 PHE A N 1
ATOM 695 C CA . PHE A 1 86 ? -8.418 7.966 26.709 1.00 82.00 86 PHE A CA 1
ATOM 696 C C . PHE A 1 86 ? -9.177 7.643 27.999 1.00 82.00 86 PHE A C 1
ATOM 698 O O . PHE A 1 86 ? -9.672 8.561 28.648 1.00 82.00 86 PHE A O 1
ATOM 705 N N . SER A 1 87 ? -9.284 6.366 28.377 1.00 85.62 87 SER A N 1
ATOM 706 C CA . SER A 1 87 ? -10.079 5.932 29.532 1.00 85.62 87 SER A CA 1
ATOM 707 C C . SER A 1 87 ? -9.256 5.489 30.740 1.00 85.62 87 SER A C 1
ATOM 709 O O . SER A 1 87 ? -9.809 5.435 31.832 1.00 85.62 87 SER A O 1
ATOM 711 N N . SER A 1 88 ? -7.973 5.154 30.577 1.00 89.12 88 SER A N 1
ATOM 712 C CA . SER A 1 88 ? -7.126 4.702 31.685 1.00 89.12 88 SER A CA 1
ATOM 713 C C . SER A 1 88 ? -6.617 5.887 32.519 1.00 89.12 88 SER A C 1
ATOM 715 O O . SER A 1 88 ? -5.911 6.747 31.979 1.00 89.12 88 SER A O 1
ATOM 717 N N . PRO A 1 89 ? -6.904 5.936 33.835 1.00 90.44 89 PRO A N 1
ATOM 718 C CA . PRO A 1 89 ? -6.382 6.973 34.727 1.00 90.44 89 PRO A CA 1
ATOM 719 C C . PRO A 1 89 ? -4.849 7.001 34.796 1.00 90.44 89 PRO A C 1
ATOM 721 O O . PRO A 1 89 ? -4.256 8.056 34.998 1.00 90.44 89 PRO A O 1
ATOM 724 N N . GLU A 1 90 ? -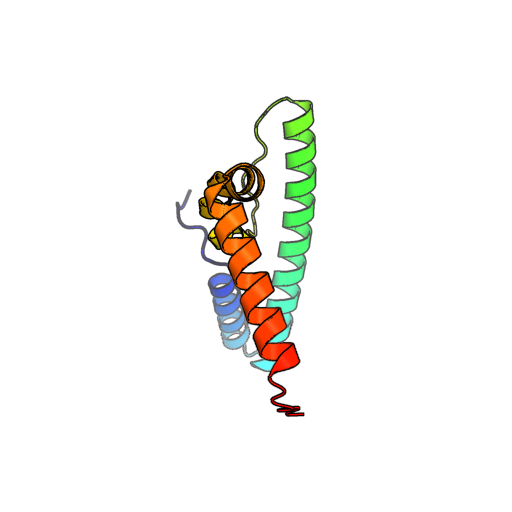4.188 5.856 34.613 1.00 91.00 90 GLU A N 1
ATOM 725 C CA . GLU A 1 90 ? -2.723 5.755 34.632 1.00 91.00 90 GLU A CA 1
ATOM 726 C C . GLU A 1 90 ? -2.095 6.468 33.433 1.00 91.00 90 GLU A C 1
ATOM 728 O O . GLU A 1 90 ? -1.098 7.175 33.574 1.00 91.00 90 GLU A O 1
ATOM 733 N N . ILE A 1 91 ? -2.727 6.358 32.262 1.00 88.25 91 ILE A N 1
ATOM 734 C CA . ILE A 1 91 ? -2.272 7.045 31.051 1.00 88.25 91 ILE A CA 1
ATOM 735 C C . ILE A 1 91 ? -2.435 8.560 31.207 1.00 88.25 91 ILE A C 1
ATOM 737 O O . ILE A 1 91 ? -1.546 9.310 30.804 1.00 88.25 91 ILE A O 1
ATOM 741 N N . TRP A 1 92 ? -3.507 9.025 31.855 1.00 88.62 92 TRP A N 1
ATOM 742 C CA . TRP A 1 92 ? -3.683 10.446 32.168 1.00 88.62 92 TRP A CA 1
ATOM 743 C C . TRP A 1 92 ? -2.567 10.996 33.061 1.00 88.62 92 TRP A C 1
ATOM 745 O O . TRP A 1 92 ? -2.027 12.057 32.748 1.00 88.62 92 TRP A O 1
ATOM 755 N N . LYS A 1 93 ? -2.146 10.244 34.087 1.00 92.50 93 LYS A N 1
ATOM 756 C CA . LYS A 1 93 ? -1.007 10.619 34.946 1.00 92.50 93 LYS A CA 1
ATOM 757 C C . LYS A 1 93 ? 0.294 10.747 34.151 1.00 92.50 93 LYS A C 1
ATOM 759 O O . LYS A 1 93 ? 1.055 11.689 34.354 1.00 92.50 93 LYS A O 1
ATOM 764 N N . ILE A 1 94 ? 0.538 9.832 33.210 1.00 92.12 94 ILE A N 1
ATOM 765 C CA . ILE A 1 94 ? 1.708 9.897 32.319 1.00 92.12 94 ILE A CA 1
ATOM 766 C C . ILE A 1 94 ? 1.636 11.147 31.427 1.00 92.12 94 ILE A C 1
ATOM 768 O O . ILE A 1 94 ? 2.627 11.859 31.278 1.00 92.12 94 ILE A O 1
ATOM 772 N N . VAL A 1 95 ? 0.466 11.453 30.856 1.00 90.81 95 VAL A N 1
ATOM 773 C CA . VAL A 1 95 ? 0.267 12.641 30.009 1.00 90.81 95 VAL A CA 1
ATOM 774 C C . VAL A 1 95 ? 0.459 13.943 30.793 1.00 90.81 95 VAL A C 1
ATOM 776 O O . VAL A 1 95 ? 1.034 14.889 30.254 1.00 90.81 95 VAL A O 1
ATOM 779 N N . GLU A 1 96 ? -0.016 14.017 32.037 1.00 92.62 96 GLU A N 1
ATOM 780 C CA . GLU A 1 96 ? 0.205 15.167 32.923 1.00 92.62 96 GLU A CA 1
ATOM 781 C C . GLU A 1 96 ? 1.688 15.372 33.211 1.00 92.62 96 GLU A C 1
ATOM 783 O O . GLU A 1 96 ? 2.196 16.467 32.968 1.00 92.62 96 GLU A O 1
ATOM 788 N N . LYS A 1 97 ? 2.401 14.304 33.578 1.00 94.00 97 LYS A N 1
ATOM 789 C CA . LYS A 1 97 ? 3.845 14.361 33.814 1.00 94.00 97 LYS A CA 1
ATOM 790 C C . LYS A 1 97 ? 4.619 14.847 32.582 1.00 94.00 97 LYS A C 1
ATOM 792 O O . LYS A 1 97 ? 5.438 15.752 32.691 1.00 94.00 97 LYS A O 1
ATOM 797 N N . ILE A 1 98 ? 4.290 14.344 31.388 1.00 92.50 98 ILE A N 1
ATOM 798 C CA . ILE A 1 98 ? 4.899 14.812 30.128 1.00 92.50 98 ILE A CA 1
ATOM 799 C C . ILE A 1 98 ? 4.618 16.305 29.897 1.00 92.50 98 ILE A C 1
ATOM 801 O O . ILE A 1 98 ? 5.480 17.033 29.410 1.00 92.50 98 ILE A O 1
ATOM 805 N N . LYS A 1 99 ? 3.410 16.796 30.209 1.00 92.81 99 LYS A N 1
ATOM 806 C CA . LYS A 1 99 ? 3.083 18.226 30.070 1.00 92.81 99 LYS A CA 1
ATOM 807 C C . LYS A 1 99 ? 3.883 19.084 31.047 1.00 92.81 99 LYS A C 1
ATOM 809 O O . LYS A 1 99 ? 4.284 20.181 30.663 1.00 92.81 99 LYS A O 1
ATOM 814 N N . GLU A 1 100 ? 4.082 18.616 32.273 1.00 90.88 100 GLU A N 1
ATOM 815 C CA . GLU A 1 100 ? 4.901 19.289 33.285 1.00 90.88 100 GLU A CA 1
ATOM 816 C C . GLU A 1 100 ? 6.369 19.345 32.863 1.00 90.88 100 GLU A C 1
ATOM 818 O O . GLU A 1 100 ? 6.935 20.436 32.833 1.00 90.88 100 GLU A O 1
ATOM 823 N N . GLU A 1 101 ? 6.942 18.223 32.420 1.00 89.12 101 GLU A N 1
ATOM 824 C CA . GLU A 1 101 ? 8.306 18.145 31.878 1.00 89.12 101 GLU A CA 1
ATOM 825 C C . GLU A 1 101 ? 8.485 19.113 30.700 1.00 89.12 101 GLU A C 1
ATOM 827 O O . GLU A 1 101 ? 9.391 19.941 30.702 1.00 89.12 101 GLU A O 1
ATOM 832 N N . ARG A 1 102 ? 7.546 19.134 29.746 1.00 87.94 102 ARG A N 1
ATOM 833 C CA . ARG A 1 102 ? 7.597 20.051 28.594 1.00 87.94 102 ARG A CA 1
ATOM 834 C C . ARG A 1 102 ? 7.452 21.525 28.980 1.00 87.94 102 ARG A C 1
ATOM 836 O O . ARG A 1 102 ? 7.954 22.399 28.274 1.00 87.94 102 ARG A O 1
ATOM 843 N N . ARG A 1 103 ? 6.708 21.835 30.049 1.00 86.12 103 ARG A N 1
ATOM 844 C CA . ARG A 1 103 ? 6.607 23.202 30.594 1.00 86.12 103 ARG A CA 1
ATOM 845 C C . ARG A 1 103 ? 7.902 23.595 31.294 1.00 86.12 103 ARG A C 1
ATOM 847 O O . ARG A 1 103 ? 8.352 24.716 31.087 1.00 86.12 103 ARG A O 1
ATOM 854 N N . ALA A 1 104 ? 8.504 22.684 32.054 1.00 81.50 104 ALA A N 1
ATOM 855 C CA . ALA A 1 104 ? 9.792 22.890 32.702 1.00 81.50 104 ALA A CA 1
ATOM 856 C C . ALA A 1 104 ? 10.915 23.087 31.671 1.00 81.50 104 ALA A C 1
ATOM 858 O O . ALA A 1 104 ? 11.690 24.024 31.803 1.00 81.50 104 ALA A O 1
ATOM 859 N N . GLU A 1 105 ? 10.946 22.304 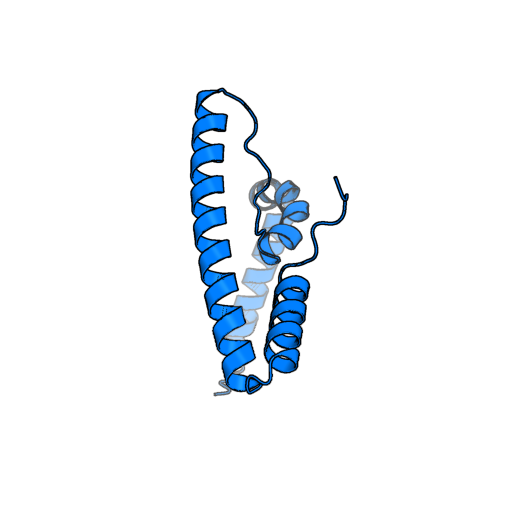30.589 1.00 77.06 105 GLU A N 1
ATOM 860 C CA . GLU A 1 105 ? 11.873 22.490 29.459 1.00 77.06 105 GLU A CA 1
ATOM 861 C C . GLU A 1 105 ? 11.704 23.858 28.781 1.00 77.06 105 GLU A C 1
ATOM 863 O O . GLU A 1 105 ? 12.684 24.524 28.456 1.00 77.06 105 GLU A O 1
ATOM 868 N N . ARG A 1 106 ? 10.457 24.313 28.593 1.00 69.31 106 ARG A N 1
ATOM 869 C CA . ARG A 1 106 ? 10.165 25.644 28.028 1.00 69.31 106 ARG A CA 1
ATOM 870 C C . ARG A 1 106 ? 10.531 26.787 28.972 1.00 69.31 106 ARG A C 1
ATOM 872 O O . ARG A 1 106 ? 10.910 27.850 28.494 1.00 69.31 106 ARG A O 1
ATOM 879 N N . PHE A 1 107 ? 10.400 26.584 30.280 1.00 62.31 107 PHE A N 1
ATOM 880 C CA . PHE A 1 107 ? 10.750 27.570 31.302 1.00 62.31 107 PHE A CA 1
ATOM 881 C C . PHE A 1 107 ? 12.268 27.633 31.546 1.00 62.31 107 PHE A C 1
ATOM 883 O O . PHE A 1 107 ? 12.803 28.713 31.766 1.00 62.31 107 PHE A O 1
ATOM 890 N N . ASN A 1 108 ? 12.972 26.504 31.409 1.00 60.44 108 ASN A N 1
ATOM 891 C CA . ASN A 1 108 ? 14.424 26.388 31.585 1.00 60.44 108 ASN A CA 1
ATOM 892 C C . ASN A 1 108 ? 15.249 26.777 30.344 1.00 60.44 108 ASN A C 1
ATOM 894 O O . ASN A 1 108 ? 16.469 26.659 30.380 1.00 60.44 108 ASN A O 1
ATOM 898 N N . GLY A 1 109 ? 14.609 27.243 29.265 1.00 53.38 109 GLY A N 1
ATOM 899 C CA . GLY A 1 109 ? 15.243 27.989 28.177 1.00 53.38 109 GLY A CA 1
ATOM 900 C C . GLY A 1 109 ? 16.570 27.424 27.664 1.00 53.38 109 GLY A C 1
ATOM 901 O O . GLY A 1 109 ? 17.624 27.995 27.917 1.00 53.38 109 GLY A O 1
ATOM 902 N N . THR A 1 110 ? 16.530 26.383 26.832 1.00 45.12 110 THR A N 1
ATOM 903 C CA . THR A 1 110 ? 17.568 26.233 25.802 1.00 45.12 110 THR A CA 1
ATOM 904 C C . THR A 1 110 ? 16.954 26.573 24.456 1.00 45.12 110 THR A C 1
ATOM 906 O O . THR A 1 110 ? 16.251 25.779 23.835 1.00 45.12 110 THR A O 1
ATOM 909 N N . VAL A 1 11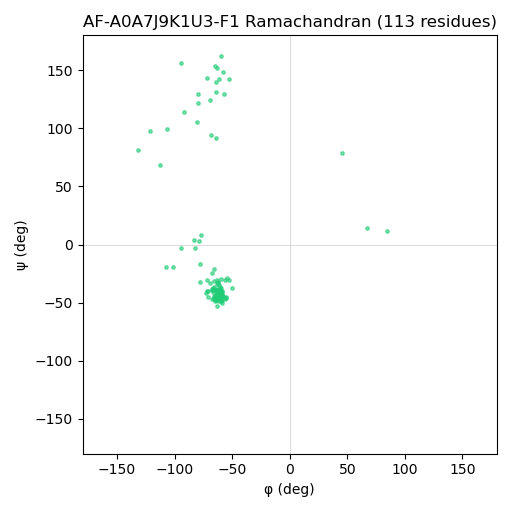1 ? 17.214 27.803 24.018 1.00 52.00 111 VAL A N 1
ATOM 910 C CA . VAL A 1 111 ? 17.160 28.178 22.610 1.00 52.00 111 VAL A CA 1
ATOM 911 C C . VAL A 1 111 ? 18.256 27.370 21.909 1.00 52.00 111 VAL A C 1
ATOM 913 O O . VAL A 1 111 ? 19.403 27.792 21.850 1.00 52.00 111 VAL A O 1
ATOM 916 N N . SER A 1 112 ? 17.922 26.190 21.396 1.00 45.66 112 SER A N 1
ATOM 917 C CA . SER A 1 112 ? 18.663 25.564 20.299 1.00 45.66 112 SER A CA 1
ATOM 918 C C . SER A 1 112 ? 17.763 25.543 19.067 1.00 45.66 112 SER A C 1
ATOM 920 O O . SER A 1 112 ? 17.270 24.515 18.610 1.00 45.66 112 SER A O 1
ATOM 922 N N . GLY A 1 113 ? 17.509 26.743 18.540 1.00 43.38 113 GLY A N 1
ATOM 923 C CA . GLY A 1 113 ? 17.033 26.897 17.172 1.00 43.38 113 GLY A CA 1
ATOM 924 C C . GLY A 1 113 ? 18.158 26.503 16.218 1.00 43.38 113 GLY A C 1
ATOM 925 O O . GLY A 1 113 ? 19.024 27.321 15.929 1.00 43.38 113 GLY A O 1
ATOM 926 N N . GLY A 1 114 ? 18.164 25.247 15.778 1.00 37.47 114 GLY A N 1
ATOM 927 C CA . GLY A 1 114 ? 18.925 24.803 14.613 1.00 37.47 114 GLY A CA 1
ATOM 928 C C . GLY A 1 114 ? 18.032 24.895 13.380 1.00 37.47 114 GLY A C 1
ATOM 929 O O . GLY A 1 114 ? 17.013 24.204 13.324 1.00 37.47 114 GLY A O 1
ATOM 930 N N . PHE A 1 115 ? 18.393 25.790 12.459 1.00 36.84 115 PHE A N 1
ATOM 931 C CA . PHE A 1 115 ? 17.964 25.742 11.060 1.00 36.84 115 PHE A CA 1
ATOM 932 C C . PHE A 1 115 ? 18.588 24.534 10.357 1.00 36.84 115 PHE A C 1
ATOM 934 O O . PHE A 1 115 ? 19.727 24.171 10.731 1.00 36.84 115 PHE A O 1
#

Secondary structure (DSSP, 8-state):
--S----HHHHHHHHHHHHHHTT--HHHHHHHHHHHHHHHHHHHHHHHHHHHHHHHHTTPPPPPPSS--HHHHHHHHHGGGTTHHHH-HHHHHHHHHHHHHHHHHHHS-------

Radius of gyration: 24.05 Å; Cα contacts (8 Å, |Δi|>4): 39; chains: 1; bounding box: 44×49×60 Å

Solvent-accessible surface area (backbone atoms only — not c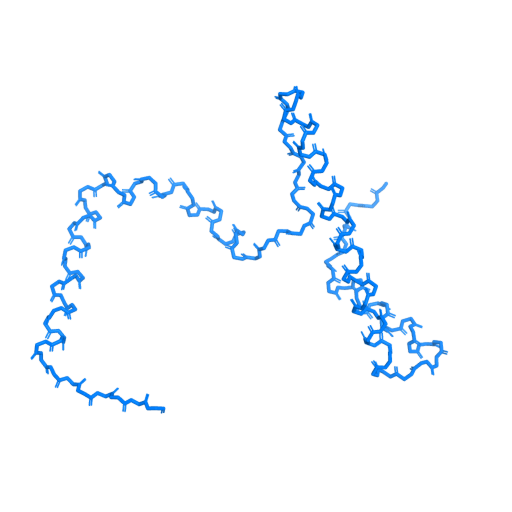omparable to full-atom values): 6850 Å² total; per-residue (Å²): 131,83,93,70,82,72,58,67,69,54,56,40,52,52,46,26,50,55,33,41,75,73,69,42,55,69,70,58,20,48,53,51,33,50,53,52,51,53,50,51,53,53,50,53,50,53,51,50,54,51,50,37,51,53,21,54,76,68,74,43,82,50,76,81,70,94,76,73,52,71,68,57,60,67,43,53,74,53,57,77,50,56,64,48,64,77,69,38,70,68,48,49,52,52,53,50,49,53,53,51,53,55,47,49,54,65,72,67,63,75,88,74,87,75,132

Mean predicted aligned error: 10.9 Å